Protein AF-A0AAD9QDQ9-F1 (afdb_monomer)

Structure (mmCIF, N/CA/C/O backbone):
data_AF-A0AAD9QDQ9-F1
#
_entry.id   AF-A0AAD9QDQ9-F1
#
loop_
_atom_site.group_PDB
_atom_site.id
_atom_site.type_symbol
_atom_site.label_atom_id
_atom_site.label_alt_id
_atom_site.label_comp_id
_atom_site.label_asym_id
_atom_site.label_entity_id
_atom_site.label_seq_id
_atom_site.pdbx_PDB_ins_code
_atom_site.Cartn_x
_atom_site.Cartn_y
_atom_site.Cartn_z
_atom_site.occupancy
_atom_site.B_iso_or_equiv
_atom_site.auth_seq_id
_atom_site.auth_comp_id
_atom_site.auth_asym_id
_atom_site.auth_atom_id
_atom_site.pdbx_PDB_model_num
ATOM 1 N N . MET A 1 1 ? 16.347 -20.078 -6.132 1.00 45.47 1 MET A N 1
ATOM 2 C CA . MET A 1 1 ? 16.968 -20.521 -4.861 1.00 45.47 1 MET A CA 1
ATOM 3 C C . MET A 1 1 ? 17.454 -19.269 -4.130 1.00 45.47 1 MET A C 1
ATOM 5 O O . MET A 1 1 ? 18.104 -18.456 -4.771 1.00 45.47 1 MET A O 1
ATOM 9 N N . TYR A 1 2 ? 17.084 -19.037 -2.863 1.00 42.25 2 TYR A N 1
ATOM 10 C CA . TYR A 1 2 ? 17.579 -17.872 -2.107 1.00 42.25 2 TYR A CA 1
ATOM 11 C C . TYR A 1 2 ? 18.977 -18.187 -1.562 1.00 42.25 2 TYR A C 1
ATOM 13 O O . TYR A 1 2 ? 19.109 -19.068 -0.719 1.00 42.25 2 TYR A O 1
ATOM 21 N N . ALA A 1 3 ? 20.008 -17.501 -2.059 1.00 53.34 3 ALA A N 1
ATOM 22 C CA . ALA A 1 3 ? 21.412 -17.834 -1.786 1.00 53.34 3 ALA A CA 1
ATOM 23 C C . ALA A 1 3 ? 22.081 -16.967 -0.698 1.00 53.34 3 ALA A C 1
ATOM 25 O O . ALA A 1 3 ? 23.295 -17.009 -0.532 1.00 53.34 3 ALA A O 1
ATOM 26 N N . GLY A 1 4 ? 21.321 -16.186 0.076 1.00 54.97 4 GLY A N 1
ATOM 27 C CA . GLY A 1 4 ? 21.920 -15.285 1.062 1.00 54.97 4 GLY A CA 1
ATOM 28 C C . GLY A 1 4 ? 22.680 -14.113 0.423 1.00 54.97 4 GLY A C 1
ATOM 29 O O . GLY A 1 4 ? 22.481 -13.769 -0.738 1.00 54.97 4 GLY A O 1
ATOM 30 N N . LYS A 1 5 ? 23.447 -13.393 1.243 1.00 47.88 5 LYS A N 1
ATOM 31 C CA . LYS A 1 5 ? 23.797 -11.981 1.039 1.00 47.88 5 LYS A CA 1
ATOM 32 C C . LYS A 1 5 ? 24.955 -11.789 0.041 1.00 47.88 5 LYS A C 1
ATOM 34 O O . LYS A 1 5 ? 26.109 -11.876 0.430 1.00 47.88 5 LYS A O 1
ATOM 39 N N . ASP A 1 6 ? 24.629 -11.432 -1.201 1.00 49.97 6 ASP A N 1
ATOM 40 C CA . ASP A 1 6 ? 25.555 -10.805 -2.159 1.00 49.97 6 ASP A CA 1
ATOM 41 C C . ASP A 1 6 ? 25.273 -9.282 -2.201 1.00 49.97 6 ASP A C 1
ATOM 43 O O . ASP A 1 6 ? 24.108 -8.854 -2.210 1.00 49.97 6 ASP A O 1
ATOM 47 N N . ASP A 1 7 ? 26.321 -8.455 -2.121 1.00 54.41 7 ASP A N 1
ATOM 48 C CA . ASP A 1 7 ? 26.269 -6.985 -1.951 1.00 54.41 7 ASP A CA 1
ATOM 49 C C . ASP A 1 7 ? 26.657 -6.242 -3.245 1.00 54.41 7 ASP A C 1
ATOM 51 O O . ASP A 1 7 ? 27.312 -5.201 -3.241 1.00 54.41 7 ASP A O 1
ATOM 55 N N . ARG A 1 8 ? 26.232 -6.772 -4.394 1.00 48.12 8 ARG A N 1
ATOM 56 C CA . ARG A 1 8 ? 26.502 -6.172 -5.705 1.00 48.12 8 ARG A CA 1
ATOM 57 C C . ARG A 1 8 ? 25.312 -5.312 -6.165 1.00 48.12 8 ARG A C 1
ATOM 59 O O . ARG A 1 8 ? 24.301 -5.840 -6.609 1.00 48.12 8 ARG A O 1
ATOM 66 N N . GLY A 1 9 ? 25.438 -3.982 -6.052 1.00 47.84 9 GLY A N 1
ATOM 67 C CA . GLY A 1 9 ? 24.722 -3.013 -6.912 1.00 47.84 9 GLY A CA 1
ATOM 68 C C . GLY A 1 9 ? 23.366 -2.432 -6.458 1.00 47.84 9 GLY A C 1
ATOM 69 O O . GLY A 1 9 ? 22.557 -2.064 -7.301 1.00 47.84 9 GLY A O 1
ATOM 70 N N . LEU A 1 10 ? 23.080 -2.314 -5.157 1.00 49.97 10 LEU A N 1
ATOM 71 C CA . LEU A 1 10 ? 21.732 -2.021 -4.614 1.00 49.97 10 LEU A CA 1
ATOM 72 C C . LEU A 1 10 ? 21.409 -0.522 -4.413 1.00 49.97 10 LEU A C 1
ATOM 74 O O . LEU A 1 10 ? 20.973 -0.108 -3.339 1.00 49.97 10 LEU A O 1
ATOM 78 N N . GLY A 1 11 ? 21.646 0.313 -5.424 1.00 53.50 11 GLY A N 1
ATOM 79 C CA . GLY A 1 11 ? 21.657 1.776 -5.261 1.00 53.50 11 GLY A CA 1
ATOM 80 C C . GLY A 1 11 ? 20.307 2.483 -5.050 1.00 53.50 11 GLY A C 1
ATOM 81 O O . GLY A 1 11 ? 20.307 3.619 -4.589 1.00 53.50 11 GLY A O 1
ATOM 82 N N . ALA A 1 12 ? 19.157 1.867 -5.351 1.00 65.88 12 ALA A N 1
ATOM 83 C CA . ALA A 1 12 ? 17.864 2.575 -5.278 1.00 65.88 12 ALA A CA 1
ATOM 84 C C . ALA A 1 12 ? 16.677 1.745 -4.758 1.00 65.88 12 ALA A C 1
ATOM 86 O O . ALA A 1 12 ? 15.712 2.313 -4.244 1.00 65.88 12 ALA A O 1
ATOM 87 N N . ILE A 1 13 ? 16.734 0.411 -4.847 1.00 75.69 13 ILE A N 1
ATOM 88 C CA . ILE A 1 13 ? 15.645 -0.480 -4.432 1.00 75.69 13 ILE A CA 1
ATOM 89 C C . ILE A 1 13 ? 16.165 -1.584 -3.514 1.00 75.69 13 ILE A C 1
ATOM 91 O O . ILE A 1 13 ? 17.214 -2.173 -3.756 1.00 75.69 13 ILE A O 1
ATOM 95 N N . GLY A 1 14 ? 15.458 -1.835 -2.409 1.00 84.12 14 GLY A N 1
ATOM 96 C CA . GLY A 1 14 ? 15.870 -2.837 -1.421 1.00 84.12 14 GLY A CA 1
ATOM 97 C C . GLY A 1 14 ? 15.907 -4.256 -2.004 1.00 84.12 14 GLY A C 1
ATOM 98 O O . GLY A 1 14 ? 15.189 -4.554 -2.955 1.00 84.12 14 GLY A O 1
ATOM 99 N N . LYS A 1 15 ? 16.691 -5.162 -1.396 1.00 86.56 15 LYS A N 1
ATOM 100 C CA . LYS A 1 15 ? 16.891 -6.546 -1.889 1.00 86.56 15 LYS A CA 1
ATOM 101 C C . LYS A 1 15 ? 15.581 -7.293 -2.161 1.00 86.56 15 LYS A C 1
ATOM 103 O O . LYS A 1 15 ? 15.460 -7.987 -3.160 1.00 86.56 15 LYS A O 1
ATOM 108 N N . THR A 1 16 ? 14.586 -7.141 -1.288 1.00 90.06 16 THR A N 1
ATOM 109 C CA . THR A 1 16 ? 13.276 -7.790 -1.459 1.00 90.06 16 THR A CA 1
ATOM 110 C C . THR A 1 16 ? 12.526 -7.251 -2.671 1.00 90.06 16 THR A C 1
ATOM 112 O O . THR A 1 16 ? 11.886 -8.021 -3.375 1.00 90.06 16 THR A O 1
ATOM 115 N N . SER A 1 17 ? 12.629 -5.947 -2.934 1.00 91.88 17 SER A N 1
ATOM 116 C CA . SER A 1 17 ? 12.053 -5.322 -4.123 1.00 91.88 17 SER A CA 1
ATOM 117 C C . SER A 1 17 ? 12.748 -5.815 -5.388 1.00 91.88 17 SER A C 1
ATOM 119 O O . SER A 1 17 ? 12.061 -6.144 -6.344 1.00 91.88 17 SER A O 1
ATOM 121 N N . GLN A 1 18 ? 14.081 -5.939 -5.373 1.00 92.75 18 GLN A N 1
ATOM 122 C CA . GLN A 1 18 ? 14.839 -6.472 -6.509 1.00 92.75 18 GLN A CA 1
ATOM 123 C C . GLN A 1 18 ? 14.369 -7.879 -6.891 1.00 92.75 18 GLN A C 1
ATOM 125 O O . GLN A 1 18 ? 14.066 -8.115 -8.051 1.00 92.75 18 GLN A O 1
ATOM 130 N N . VAL A 1 19 ? 14.206 -8.770 -5.905 1.00 94.69 19 VAL A N 1
ATOM 131 C CA . VAL A 1 19 ? 13.691 -10.128 -6.146 1.00 94.69 19 VAL A CA 1
ATOM 132 C C . VAL A 1 19 ? 12.348 -10.095 -6.877 1.00 94.69 19 VAL A C 1
ATOM 134 O O . VAL A 1 19 ? 12.146 -10.867 -7.806 1.00 94.69 19 VAL A O 1
ATOM 137 N N . VAL A 1 20 ? 11.434 -9.197 -6.495 1.00 95.94 20 VAL A N 1
ATOM 138 C CA . VAL A 1 20 ? 10.154 -9.055 -7.205 1.00 95.94 20 VAL A CA 1
ATOM 139 C C . VAL A 1 20 ? 10.372 -8.575 -8.636 1.00 95.94 20 VAL A C 1
ATOM 141 O O . VAL A 1 20 ? 9.790 -9.155 -9.544 1.00 95.94 20 VAL A O 1
ATOM 144 N N . MET A 1 21 ? 11.212 -7.557 -8.845 1.00 95.25 21 MET A N 1
ATOM 145 C CA . MET A 1 21 ? 11.489 -7.020 -10.184 1.00 95.25 21 MET A CA 1
ATOM 146 C C . MET A 1 21 ? 12.100 -8.067 -11.119 1.00 95.25 21 MET A C 1
ATOM 148 O O . MET A 1 21 ? 11.746 -8.099 -12.294 1.00 95.25 21 MET A O 1
ATOM 152 N N . ASP A 1 22 ? 12.980 -8.922 -10.599 1.00 94.81 22 ASP A N 1
ATOM 153 C CA . ASP A 1 22 ? 13.603 -9.998 -11.369 1.00 94.81 22 ASP A CA 1
ATOM 154 C C . ASP A 1 22 ? 12.573 -11.073 -11.744 1.00 94.81 22 ASP A C 1
ATOM 156 O O . ASP A 1 22 ? 12.561 -11.553 -12.874 1.00 94.81 22 ASP A O 1
ATOM 160 N N . LEU A 1 23 ? 11.663 -11.415 -10.823 1.00 96.44 23 LEU A N 1
ATOM 161 C CA . LEU A 1 23 ? 10.619 -12.419 -11.059 1.00 96.44 23 LEU A CA 1
ATOM 162 C C . LEU A 1 23 ? 9.571 -11.981 -12.088 1.00 96.44 23 LEU A C 1
ATOM 164 O O . LEU A 1 23 ? 8.965 -12.833 -12.731 1.00 96.44 23 LEU A O 1
ATOM 168 N N . VAL A 1 24 ? 9.330 -10.677 -12.229 1.00 96.69 24 VAL A N 1
ATOM 169 C CA . VAL A 1 24 ? 8.288 -10.138 -13.122 1.00 96.69 24 VAL A CA 1
ATOM 170 C C . VAL A 1 24 ? 8.847 -9.502 -14.392 1.00 96.69 24 VAL A C 1
ATOM 172 O O . VAL A 1 24 ? 8.109 -8.830 -15.110 1.00 96.69 24 VAL A O 1
ATOM 175 N N . VAL A 1 25 ? 10.135 -9.706 -14.686 1.00 94.94 25 VAL A N 1
ATOM 176 C CA . VAL A 1 25 ? 10.828 -9.060 -15.812 1.00 94.94 25 VAL A CA 1
ATOM 177 C C . VAL A 1 25 ? 10.150 -9.321 -17.163 1.00 94.94 25 VAL A C 1
ATOM 179 O O . VAL A 1 25 ? 10.081 -8.426 -18.003 1.00 94.94 25 VAL A O 1
ATOM 182 N N . GLU A 1 26 ? 9.583 -10.513 -17.351 1.00 96.00 26 GLU A N 1
ATOM 183 C CA . GLU A 1 26 ? 8.875 -10.912 -18.577 1.00 96.00 26 GLU A CA 1
ATOM 184 C C . GLU A 1 26 ? 7.429 -10.391 -18.644 1.00 96.00 26 GLU A C 1
ATOM 186 O O . GLU A 1 26 ? 6.769 -10.508 -19.672 1.00 96.00 26 GLU A O 1
ATOM 191 N N . LEU A 1 27 ? 6.925 -9.790 -17.561 1.00 95.31 27 LEU A N 1
ATOM 192 C CA . LEU A 1 27 ? 5.554 -9.286 -17.453 1.00 95.31 27 LEU A CA 1
ATOM 193 C C . LEU A 1 27 ? 5.456 -7.770 -17.672 1.00 95.31 27 LEU A C 1
ATOM 195 O O . LEU A 1 27 ? 4.390 -7.190 -17.467 1.00 95.31 27 LEU A O 1
ATOM 199 N N . HIS A 1 28 ? 6.527 -7.085 -18.070 1.00 94.19 28 HIS A N 1
ATOM 200 C CA . HIS A 1 28 ? 6.468 -5.638 -18.293 1.00 94.19 28 HIS A CA 1
ATOM 201 C C . HIS A 1 28 ? 5.459 -5.253 -19.396 1.00 94.19 28 HIS A C 1
ATOM 203 O O . HIS A 1 28 ? 5.354 -5.919 -20.421 1.00 94.19 28 HIS A O 1
ATOM 209 N N . ASN A 1 29 ? 4.746 -4.138 -19.200 1.00 94.75 29 ASN A N 1
ATOM 210 C CA . ASN A 1 29 ? 3.767 -3.546 -20.130 1.00 94.75 29 ASN A CA 1
ATOM 211 C C . ASN A 1 29 ? 2.563 -4.429 -20.487 1.00 94.75 29 ASN A C 1
ATOM 213 O O . ASN A 1 29 ? 1.889 -4.206 -21.489 1.00 94.75 29 ASN A O 1
ATOM 217 N N . THR A 1 30 ? 2.265 -5.415 -19.652 1.00 93.38 30 THR A N 1
ATOM 218 C CA . THR A 1 30 ? 1.146 -6.342 -19.866 1.00 93.38 30 THR A CA 1
ATOM 219 C C . THR A 1 30 ? -0.104 -5.983 -19.057 1.00 93.38 30 THR A C 1
ATOM 221 O O . THR A 1 30 ? -1.146 -6.605 -19.238 1.00 93.38 30 THR A O 1
ATOM 224 N N . ASN A 1 31 ? -0.014 -5.000 -18.152 1.00 92.31 31 ASN A N 1
ATOM 225 C CA . AS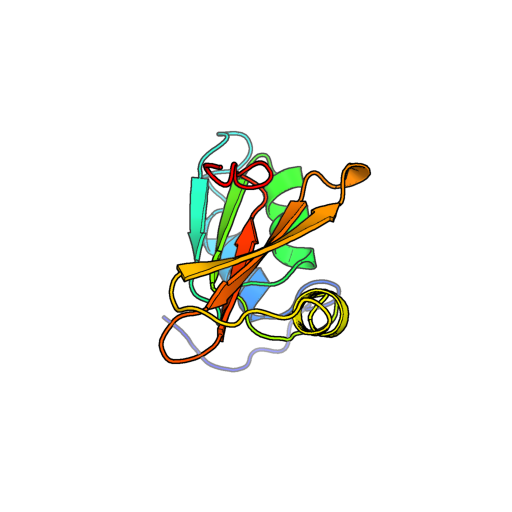N A 1 31 ? -1.053 -4.629 -17.187 1.00 92.31 31 ASN A CA 1
ATOM 226 C C . ASN A 1 31 ? -1.497 -5.777 -16.263 1.00 92.31 31 ASN A C 1
ATOM 228 O O . ASN A 1 31 ? -2.603 -5.745 -15.724 1.00 92.31 31 ASN A O 1
ATOM 232 N N . HIS A 1 32 ? -0.637 -6.779 -16.036 1.00 96.38 32 HIS A N 1
ATOM 233 C CA . HIS A 1 32 ? -0.918 -7.828 -15.056 1.00 96.38 32 HIS A CA 1
ATOM 234 C C . HIS A 1 32 ? -1.106 -7.249 -13.648 1.00 96.38 32 HIS A C 1
ATOM 236 O O . HIS A 1 32 ? -0.489 -6.252 -13.264 1.00 96.38 32 HIS A O 1
ATOM 242 N N . HIS A 1 33 ? -1.950 -7.925 -12.869 1.00 97.50 33 HIS A N 1
ATOM 243 C CA . HIS A 1 33 ? -2.182 -7.639 -11.459 1.00 97.50 33 HIS A CA 1
ATOM 244 C C . HIS A 1 33 ? -1.330 -8.572 -10.597 1.00 97.50 33 HIS A C 1
ATOM 246 O O . HIS A 1 33 ? -1.626 -9.758 -10.455 1.00 97.50 33 HIS A O 1
ATOM 252 N N . LEU A 1 34 ? -0.268 -8.030 -10.014 1.00 97.81 34 LEU A N 1
ATOM 253 C CA . LEU A 1 34 ? 0.630 -8.742 -9.123 1.00 97.81 34 LEU A CA 1
ATOM 254 C C . LEU A 1 34 ? 0.127 -8.669 -7.675 1.00 97.81 34 LEU A C 1
ATOM 256 O O . LEU A 1 34 ? -0.004 -7.587 -7.104 1.00 97.81 34 LEU A O 1
ATOM 260 N N . TYR A 1 35 ? -0.080 -9.823 -7.048 1.00 97.75 35 TYR A N 1
ATOM 261 C CA . TYR A 1 35 ? -0.404 -9.909 -5.625 1.00 97.75 35 TYR A CA 1
ATOM 262 C C . TYR A 1 35 ? 0.808 -10.397 -4.832 1.00 97.75 35 TYR A C 1
ATOM 264 O O . TYR A 1 35 ? 1.351 -11.459 -5.127 1.00 97.75 35 TYR A O 1
ATOM 272 N N . VAL A 1 36 ? 1.241 -9.626 -3.829 1.00 96.88 36 VAL A N 1
ATOM 273 C CA . VAL A 1 36 ? 2.434 -9.940 -3.021 1.00 96.88 36 VAL A CA 1
ATOM 274 C C . VAL A 1 36 ? 2.147 -9.955 -1.522 1.00 96.88 36 VAL A C 1
ATOM 276 O O . VAL A 1 36 ? 1.260 -9.262 -1.020 1.00 96.88 36 VAL A O 1
ATOM 279 N N . ASP A 1 37 ? 2.941 -10.732 -0.786 1.00 96.00 37 ASP A N 1
ATOM 280 C CA . ASP A 1 37 ? 2.941 -10.703 0.677 1.00 96.00 37 ASP A CA 1
ATOM 281 C C . ASP A 1 37 ? 3.644 -9.446 1.225 1.00 96.00 37 ASP A C 1
ATOM 283 O O . ASP A 1 37 ? 4.526 -8.853 0.593 1.00 96.00 37 ASP A O 1
ATOM 287 N N . ASN A 1 38 ? 3.306 -9.076 2.461 1.00 95.00 38 ASN A N 1
ATOM 288 C CA .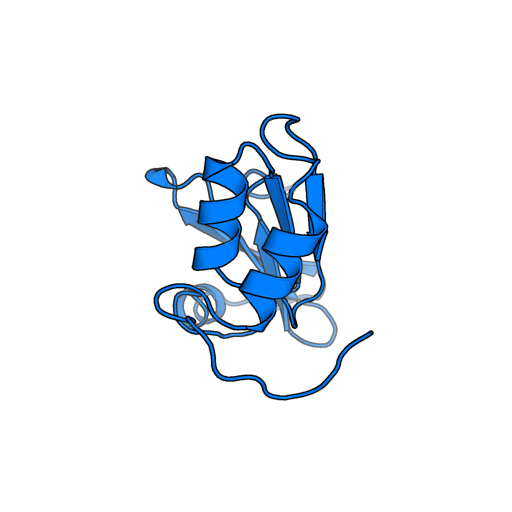 ASN A 1 38 ? 3.818 -7.907 3.171 1.00 95.00 38 ASN A CA 1
ATOM 289 C C . ASN A 1 38 ? 5.341 -7.850 3.319 1.00 95.00 38 ASN A C 1
ATOM 291 O O . ASN A 1 38 ? 5.889 -6.768 3.551 1.00 95.00 38 ASN A O 1
ATOM 29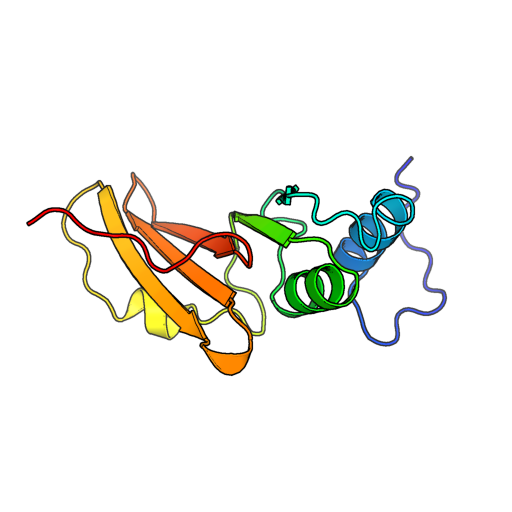5 N N . PHE A 1 39 ? 6.037 -8.983 3.191 1.00 94.19 39 PHE A N 1
ATOM 296 C CA . PHE A 1 39 ? 7.494 -9.008 3.187 1.00 94.19 39 PHE A CA 1
ATOM 297 C C . PHE A 1 39 ? 8.077 -8.274 1.972 1.00 94.19 39 PHE A C 1
ATOM 299 O O . PHE A 1 39 ? 9.119 -7.622 2.097 1.00 94.19 39 PHE A O 1
ATOM 306 N N . TYR A 1 40 ? 7.378 -8.296 0.838 1.00 94.50 40 TYR A N 1
ATOM 307 C CA . TYR A 1 40 ? 7.811 -7.696 -0.423 1.00 94.50 40 TYR A CA 1
ATOM 308 C C . TYR A 1 40 ? 7.216 -6.306 -0.664 1.00 94.50 40 TYR A C 1
ATOM 310 O O . TYR A 1 40 ? 7.781 -5.508 -1.407 1.00 94.50 40 TYR A O 1
ATOM 318 N N . THR A 1 41 ? 6.123 -5.969 0.014 1.00 94.38 41 THR A N 1
ATOM 319 C CA . THR A 1 41 ? 5.427 -4.693 -0.167 1.00 94.38 41 THR A CA 1
ATOM 320 C C . THR A 1 41 ? 6.272 -3.485 0.254 1.00 94.38 41 THR A C 1
ATOM 322 O O . THR A 1 41 ? 6.799 -3.415 1.374 1.00 94.38 41 THR A O 1
ATOM 325 N N . SER A 1 42 ? 6.366 -2.494 -0.637 1.00 92.88 42 SER A N 1
ATOM 326 C CA . SER A 1 42 ? 6.849 -1.141 -0.337 1.00 92.88 42 SER A CA 1
ATOM 327 C C . SER A 1 42 ? 6.264 -0.124 -1.330 1.00 92.88 42 SER A C 1
ATOM 329 O O . SER A 1 42 ? 6.059 -0.485 -2.491 1.00 92.88 42 SER A O 1
ATOM 331 N N . PRO A 1 43 ? 6.036 1.140 -0.920 1.00 92.62 43 PRO A N 1
ATOM 332 C CA . PRO A 1 43 ? 5.569 2.192 -1.828 1.00 92.62 43 PRO A CA 1
ATOM 333 C C . PRO A 1 43 ? 6.465 2.360 -3.059 1.00 92.62 43 PRO A C 1
ATOM 335 O O . PRO A 1 43 ? 5.970 2.397 -4.177 1.00 92.62 43 PRO A O 1
ATOM 338 N N . VAL A 1 44 ? 7.788 2.366 -2.868 1.00 92.69 44 VAL A N 1
ATOM 339 C CA . VAL A 1 44 ? 8.758 2.520 -3.966 1.00 92.69 44 VAL A CA 1
ATOM 340 C C . VAL A 1 44 ? 8.645 1.383 -4.985 1.00 92.69 44 VAL A C 1
ATOM 342 O O . VAL A 1 44 ? 8.588 1.649 -6.180 1.00 92.69 44 VAL A O 1
ATOM 345 N N . LEU A 1 45 ? 8.554 0.125 -4.533 1.00 94.25 45 LEU A N 1
ATOM 346 C CA . LEU A 1 45 ? 8.376 -1.018 -5.437 1.00 94.25 45 LEU A CA 1
ATOM 347 C C . LEU A 1 45 ? 7.088 -0.893 -6.257 1.00 94.25 45 LEU A C 1
ATOM 349 O O . LEU A 1 45 ? 7.099 -1.143 -7.454 1.00 94.25 45 LEU A O 1
ATOM 353 N N . PHE A 1 46 ? 5.981 -0.512 -5.622 1.00 95.38 46 PHE A N 1
ATOM 354 C CA . PHE A 1 46 ? 4.678 -0.450 -6.286 1.00 95.38 46 PHE A CA 1
ATOM 355 C C . PHE A 1 46 ? 4.624 0.646 -7.355 1.00 95.38 46 PHE A C 1
ATOM 357 O O . PHE A 1 46 ? 3.990 0.452 -8.391 1.00 95.38 46 PHE A O 1
ATOM 364 N N . LEU A 1 47 ? 5.315 1.768 -7.131 1.00 93.25 47 LEU A N 1
ATOM 365 C CA . LEU A 1 47 ? 5.475 2.815 -8.142 1.00 93.25 47 LEU A CA 1
ATOM 366 C C . LEU A 1 47 ? 6.315 2.325 -9.324 1.00 93.25 47 LEU A C 1
ATOM 368 O O . LEU A 1 47 ? 5.898 2.494 -10.463 1.00 93.25 47 LEU A O 1
ATOM 372 N N . LEU A 1 48 ? 7.429 1.637 -9.064 1.00 94.44 48 LEU A N 1
ATOM 373 C CA . LEU A 1 48 ? 8.280 1.086 -10.123 1.00 94.44 48 LEU A CA 1
ATOM 374 C C . LEU A 1 48 ? 7.580 0.002 -10.946 1.00 94.44 48 LEU A C 1
ATOM 376 O O . LEU A 1 48 ? 7.691 -0.006 -12.167 1.00 94.44 48 LEU A O 1
ATOM 380 N N . LEU A 1 49 ? 6.841 -0.904 -10.300 1.00 95.88 49 LEU A N 1
ATOM 381 C CA . LEU A 1 49 ? 6.025 -1.897 -11.004 1.00 9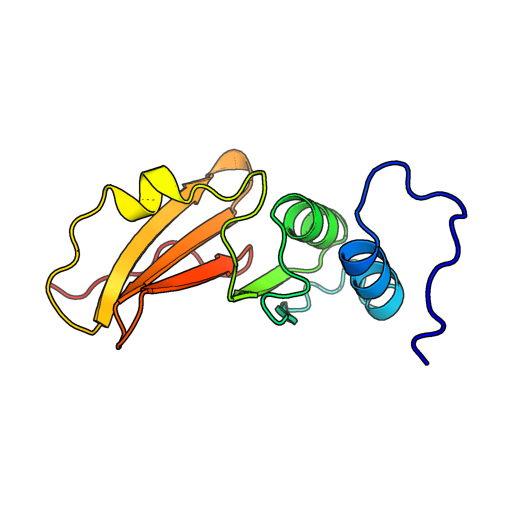5.88 49 LEU A CA 1
ATOM 382 C C . LEU A 1 49 ? 5.033 -1.204 -11.939 1.00 95.88 49 LEU A C 1
ATOM 384 O O . LEU A 1 49 ? 4.926 -1.566 -13.109 1.00 95.88 49 LEU A O 1
ATOM 388 N N . LYS A 1 50 ? 4.381 -0.149 -11.446 1.00 94.62 50 LYS A N 1
ATOM 389 C CA . LYS A 1 50 ? 3.418 0.628 -12.222 1.00 94.62 50 LYS A CA 1
ATOM 390 C C . LYS A 1 50 ? 4.058 1.354 -13.403 1.00 94.62 50 LYS A C 1
ATOM 392 O O . LYS A 1 50 ? 3.485 1.339 -14.487 1.00 94.62 50 LYS A O 1
ATOM 397 N N . GLU A 1 51 ? 5.237 1.944 -13.219 1.00 93.69 51 GLU A N 1
ATOM 398 C CA . GLU A 1 51 ? 6.029 2.536 -14.310 1.00 93.69 51 GLU A CA 1
ATOM 399 C C . GLU A 1 51 ? 6.391 1.503 -15.385 1.00 93.69 51 GLU A C 1
ATOM 401 O O . GLU A 1 51 ? 6.487 1.845 -16.559 1.00 93.69 51 GLU A O 1
ATOM 406 N N . ARG A 1 52 ? 6.526 0.227 -15.004 1.00 95.12 52 ARG A N 1
ATOM 407 C CA . ARG A 1 52 ? 6.748 -0.896 -15.925 1.00 95.12 52 ARG A CA 1
ATOM 408 C C . ARG A 1 52 ? 5.461 -1.565 -16.412 1.00 95.12 52 ARG A C 1
ATOM 410 O O . ARG A 1 52 ? 5.513 -2.685 -16.916 1.00 95.12 52 ARG A O 1
ATOM 417 N N . GLY A 1 53 ? 4.307 -0.918 -16.248 1.00 95.38 53 GLY A N 1
ATOM 418 C CA . GLY A 1 53 ? 3.018 -1.433 -16.712 1.00 95.38 53 GLY A CA 1
ATOM 419 C C . GLY A 1 53 ? 2.553 -2.695 -15.982 1.00 95.38 53 GLY A C 1
ATOM 420 O O . GLY A 1 53 ? 1.887 -3.536 -16.581 1.00 95.38 53 GLY A O 1
ATOM 421 N N . ILE A 1 54 ? 2.922 -2.847 -14.707 1.00 97.44 54 ILE A N 1
ATOM 422 C CA . ILE A 1 54 ? 2.454 -3.908 -13.810 1.00 97.44 54 ILE A CA 1
ATOM 423 C C . ILE A 1 54 ? 1.736 -3.248 -12.634 1.00 97.44 54 ILE A C 1
ATOM 425 O O . ILE A 1 54 ? 2.297 -2.416 -11.920 1.00 97.44 54 ILE A O 1
ATOM 429 N N . LEU A 1 55 ? 0.484 -3.621 -12.403 1.00 97.31 55 LEU A N 1
ATOM 430 C CA . LEU A 1 55 ? -0.267 -3.142 -11.247 1.00 97.31 55 LEU A CA 1
ATOM 431 C C . LEU A 1 55 ? -0.068 -4.112 -10.085 1.00 97.31 55 LEU A C 1
ATOM 433 O O . LEU A 1 55 ? 0.124 -5.304 -10.302 1.00 97.31 55 LEU A O 1
ATOM 437 N N . ALA A 1 56 ? -0.104 -3.624 -8.848 1.00 97.56 56 ALA A N 1
ATOM 438 C CA . ALA A 1 56 ? 0.174 -4.460 -7.689 1.00 97.56 56 ALA A CA 1
ATOM 439 C C . ALA A 1 56 ? -0.780 -4.212 -6.519 1.00 97.56 56 ALA A C 1
ATOM 441 O O . ALA A 1 56 ? -1.270 -3.100 -6.302 1.00 97.56 56 ALA A O 1
ATOM 442 N N . ALA A 1 57 ? -1.017 -5.258 -5.734 1.00 97.69 57 ALA A N 1
ATOM 443 C CA . ALA A 1 57 ? -1.693 -5.205 -4.445 1.00 97.69 57 ALA A CA 1
ATOM 444 C C . ALA A 1 57 ? -1.026 -6.163 -3.456 1.00 97.69 57 ALA A C 1
ATOM 446 O O . ALA A 1 57 ? -0.446 -7.179 -3.826 1.00 97.69 57 ALA A O 1
ATOM 447 N N . GLY A 1 58 ? -1.106 -5.851 -2.172 1.00 97.38 58 GLY A N 1
ATOM 448 C CA . GLY A 1 58 ? -0.586 -6.740 -1.147 1.00 97.38 58 GLY A CA 1
ATOM 449 C C . GLY A 1 58 ? -0.921 -6.262 0.248 1.00 97.38 58 GLY A C 1
ATOM 450 O O . GLY A 1 58 ? -1.290 -5.102 0.462 1.00 97.38 58 GLY A O 1
ATOM 451 N N . THR A 1 59 ? -0.754 -7.158 1.217 1.00 97.12 59 THR A N 1
ATOM 452 C CA . THR A 1 59 ? -0.703 -6.731 2.617 1.00 97.12 59 THR A CA 1
ATOM 453 C C . THR A 1 59 ? 0.553 -5.885 2.833 1.00 97.12 59 THR A C 1
ATOM 455 O O . THR A 1 59 ? 1.534 -5.999 2.100 1.00 97.12 59 THR A O 1
ATOM 458 N N . ALA A 1 60 ? 0.539 -4.994 3.814 1.00 95.75 60 ALA A N 1
ATOM 459 C CA . ALA A 1 60 ? 1.619 -4.057 4.081 1.00 95.75 60 ALA A CA 1
ATOM 460 C C . ALA A 1 60 ? 2.043 -4.117 5.549 1.00 95.75 60 ALA A C 1
ATOM 462 O O . ALA A 1 60 ? 1.267 -4.460 6.440 1.00 95.75 60 ALA A O 1
ATOM 463 N N . ARG A 1 61 ? 3.300 -3.755 5.803 1.00 92.00 61 ARG A N 1
ATOM 464 C CA . ARG A 1 61 ? 3.796 -3.432 7.145 1.00 92.00 61 ARG A CA 1
ATOM 465 C C . ARG A 1 61 ? 4.070 -1.931 7.229 1.00 92.00 61 ARG A C 1
ATOM 467 O O . ARG A 1 61 ? 4.338 -1.322 6.191 1.00 92.00 61 ARG A O 1
ATOM 474 N N . PRO A 1 62 ? 4.094 -1.349 8.438 1.00 87.50 62 PRO A N 1
ATOM 475 C CA . PRO A 1 62 ? 4.565 0.016 8.653 1.00 87.50 62 PRO A CA 1
ATOM 476 C C . PRO A 1 62 ? 6.058 0.100 8.301 1.00 87.50 62 PRO A C 1
ATOM 478 O O . PRO A 1 62 ? 6.931 -0.222 9.102 1.00 87.50 62 PRO A O 1
ATOM 481 N N . ARG A 1 63 ? 6.355 0.442 7.048 1.00 85.06 63 ARG A N 1
ATOM 482 C CA . ARG A 1 63 ? 7.708 0.639 6.511 1.00 85.06 63 ARG A CA 1
ATOM 483 C C . ARG A 1 63 ? 7.851 2.086 6.048 1.00 85.06 63 ARG A C 1
ATOM 485 O O . ARG A 1 63 ? 6.855 2.785 5.877 1.00 85.06 63 ARG A O 1
ATOM 492 N N . LYS A 1 64 ? 9.087 2.535 5.811 1.00 84.88 64 LYS A N 1
ATOM 493 C CA . LYS A 1 64 ? 9.370 3.894 5.324 1.00 84.88 64 LYS A CA 1
ATOM 494 C C . LYS A 1 64 ? 8.512 4.229 4.094 1.00 84.88 64 LYS A C 1
ATOM 496 O O . LYS A 1 64 ? 8.473 3.460 3.135 1.00 84.88 64 LYS A O 1
ATOM 501 N N . GLY A 1 65 ? 7.839 5.379 4.144 1.00 86.44 65 GLY A N 1
ATOM 502 C CA . GLY A 1 65 ? 6.947 5.870 3.089 1.00 86.44 65 GLY A CA 1
ATOM 503 C C . GLY A 1 65 ? 5.513 5.331 3.144 1.00 86.44 65 GLY A C 1
ATOM 504 O O . GLY A 1 65 ? 4.674 5.818 2.395 1.00 86.44 65 GLY A O 1
ATOM 505 N N . TYR A 1 66 ? 5.206 4.350 4.000 1.00 91.69 66 TYR A N 1
ATOM 506 C CA . TYR A 1 66 ? 3.826 3.924 4.235 1.00 91.69 66 TYR A CA 1
ATOM 507 C C . TYR A 1 66 ? 3.157 4.883 5.243 1.00 91.69 66 TYR A C 1
ATOM 509 O O . TYR A 1 66 ? 3.735 5.102 6.311 1.00 91.69 66 TYR A O 1
ATOM 517 N N . PRO A 1 67 ? 1.961 5.436 4.962 1.00 93.81 67 PRO A N 1
ATOM 518 C CA . PRO A 1 67 ? 1.300 6.465 5.775 1.00 93.81 67 PRO A CA 1
ATOM 519 C C . PRO A 1 67 ? 0.618 5.876 7.024 1.00 93.81 67 PRO A C 1
ATOM 521 O O . PRO A 1 67 ? -0.592 5.984 7.230 1.00 93.81 67 PRO A O 1
ATOM 524 N N . TYR A 1 68 ? 1.401 5.188 7.856 1.00 94.94 68 TYR A N 1
ATOM 525 C CA . TYR A 1 68 ? 0.902 4.426 8.999 1.00 94.94 68 TYR A CA 1
ATOM 526 C C . TYR A 1 68 ? 0.194 5.306 10.034 1.00 94.94 68 TYR A C 1
ATOM 528 O O . TYR A 1 68 ? -0.931 4.991 10.419 1.00 94.94 68 TYR A O 1
ATOM 536 N N . ASP A 1 69 ? 0.815 6.413 10.446 1.00 94.88 69 ASP A N 1
ATOM 537 C CA . ASP A 1 69 ? 0.276 7.276 11.504 1.00 94.88 69 ASP A CA 1
ATOM 538 C C . ASP A 1 69 ? -1.032 7.948 11.077 1.00 94.88 69 ASP A C 1
ATOM 540 O O . ASP A 1 69 ? -1.988 8.013 11.848 1.00 94.88 69 ASP A O 1
ATOM 544 N N . GLN A 1 70 ? -1.123 8.350 9.808 1.00 94.88 70 GLN A N 1
ATOM 545 C CA . GLN A 1 70 ? -2.336 8.931 9.234 1.00 94.88 70 GLN A CA 1
ATOM 546 C C . GLN A 1 70 ? -3.488 7.911 9.218 1.00 94.88 70 GLN A C 1
ATOM 548 O O . GLN A 1 70 ? -4.601 8.237 9.624 1.00 94.88 70 GLN A O 1
ATOM 553 N N . LEU A 1 71 ? -3.223 6.653 8.837 1.00 94.38 71 LEU A N 1
ATOM 554 C CA . LEU A 1 71 ? -4.220 5.571 8.897 1.00 94.38 71 LEU A CA 1
ATOM 555 C C . LEU A 1 71 ? -4.599 5.187 10.337 1.00 94.38 71 LEU A C 1
ATOM 557 O O . LEU A 1 71 ? -5.723 4.751 10.606 1.00 94.38 71 LEU A O 1
ATOM 561 N N . LYS A 1 72 ? -3.658 5.298 11.279 1.00 93.81 72 LYS A N 1
ATOM 562 C CA . LYS A 1 72 ? -3.903 5.041 12.703 1.00 93.81 72 LYS A CA 1
ATOM 563 C C . LYS A 1 72 ? -4.713 6.145 13.378 1.00 93.81 72 LYS A C 1
ATOM 565 O O . LYS A 1 72 ? -5.442 5.831 14.316 1.00 93.81 72 LYS A O 1
ATOM 570 N N . GLY A 1 73 ? -4.635 7.377 12.873 1.00 92.94 73 GLY A N 1
ATOM 571 C CA . GLY A 1 73 ? -5.430 8.512 13.343 1.00 92.94 73 GLY A CA 1
ATOM 572 C C . GLY A 1 73 ? -6.938 8.344 13.132 1.00 92.94 73 GLY A C 1
ATOM 573 O O . GLY A 1 73 ? -7.728 8.924 13.873 1.00 92.94 73 GLY A O 1
ATOM 574 N N . THR A 1 74 ? -7.364 7.510 12.178 1.00 92.06 74 THR A N 1
ATOM 575 C CA . THR A 1 74 ? -8.780 7.160 12.018 1.00 92.06 74 THR A CA 1
ATOM 576 C C . THR A 1 74 ? -9.223 6.180 13.107 1.00 92.06 74 THR A C 1
ATOM 578 O O . THR A 1 74 ? -8.678 5.078 13.249 1.00 92.06 74 THR A O 1
ATOM 581 N N . VAL A 1 75 ? -10.245 6.566 13.870 1.00 91.44 75 VAL A N 1
ATOM 582 C CA . VAL A 1 75 ? -10.862 5.703 14.883 1.00 91.44 75 VAL A CA 1
ATOM 583 C C . VAL A 1 75 ? -11.675 4.608 14.191 1.00 91.44 75 VAL A C 1
ATOM 585 O O . VAL A 1 75 ? -12.522 4.892 13.353 1.00 91.44 75 VAL A O 1
ATOM 588 N N . GLN A 1 76 ? -11.411 3.354 14.557 1.00 92.12 76 GLN A N 1
ATOM 589 C CA . G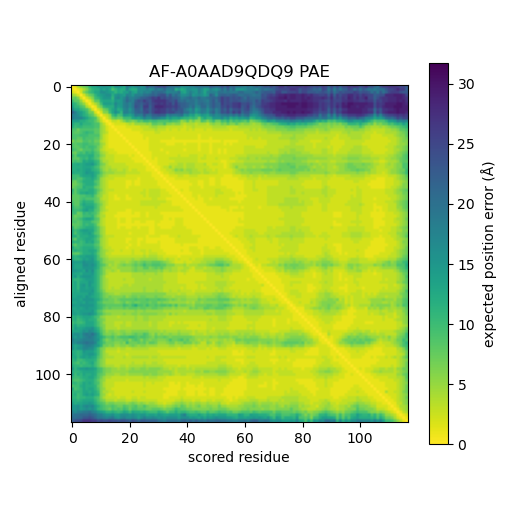LN A 1 76 ? -12.134 2.167 14.095 1.00 92.12 76 GLN A CA 1
ATOM 590 C C . GLN A 1 76 ? -12.604 1.390 15.324 1.00 92.12 76 GLN A C 1
ATOM 592 O O . GLN A 1 76 ? -11.774 0.989 16.151 1.00 92.12 76 GLN A O 1
ATOM 597 N N . GLN A 1 77 ? -13.916 1.213 15.459 1.00 89.44 77 GLN A N 1
ATOM 598 C CA . GLN A 1 77 ? -14.560 0.627 16.635 1.00 89.44 77 GLN A CA 1
ATOM 599 C C . GLN A 1 77 ? -14.97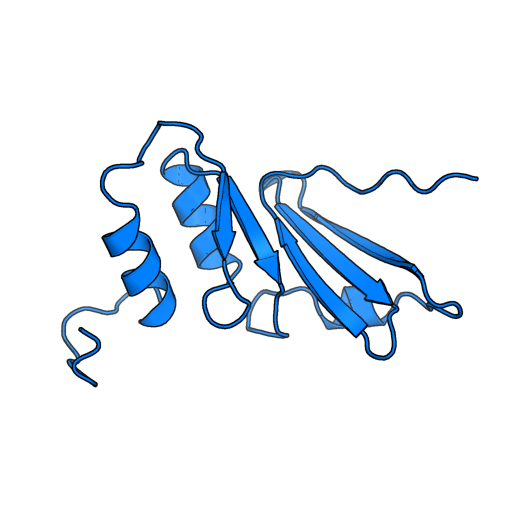1 -0.826 16.407 1.00 89.44 77 GLN A C 1
ATOM 601 O O . GLN A 1 77 ? -14.859 -1.645 17.319 1.00 89.44 77 GLN A O 1
ATOM 606 N N . LYS A 1 78 ? -15.435 -1.157 15.200 1.00 93.75 78 LYS A N 1
ATOM 607 C CA . LYS A 1 78 ? -16.005 -2.465 14.883 1.00 93.75 78 LYS A CA 1
ATOM 608 C C . LYS A 1 78 ? -15.063 -3.264 13.996 1.00 93.75 78 LYS A C 1
ATOM 610 O O . LYS A 1 78 ? -14.301 -2.730 13.190 1.00 93.75 78 LYS A O 1
ATOM 615 N N . ARG A 1 79 ? -15.126 -4.589 14.144 1.00 94.44 79 ARG A N 1
ATOM 616 C CA . ARG A 1 79 ? -14.547 -5.494 13.151 1.00 94.44 79 ARG A CA 1
ATOM 617 C C . ARG A 1 79 ? -15.196 -5.188 11.800 1.00 94.44 79 ARG A C 1
ATOM 619 O O . ARG A 1 79 ? -16.397 -4.954 11.750 1.00 94.44 79 ARG A O 1
ATOM 626 N N . ALA A 1 80 ? -14.397 -5.238 10.745 1.00 91.88 80 ALA A N 1
ATOM 627 C CA . ALA A 1 80 ? -14.718 -4.822 9.387 1.00 91.88 80 ALA A CA 1
ATOM 628 C C . ALA A 1 80 ? -14.659 -3.315 9.090 1.00 91.88 80 ALA A C 1
ATOM 630 O O . ALA A 1 80 ? -14.770 -2.960 7.920 1.00 91.88 80 ALA A O 1
ATOM 631 N N . ASP A 1 81 ? -14.373 -2.448 10.069 1.00 93.50 81 ASP A N 1
ATOM 632 C CA . ASP A 1 81 ? -14.119 -1.033 9.781 1.00 93.50 81 ASP A CA 1
ATOM 633 C C . ASP A 1 81 ? -12.902 -0.865 8.854 1.00 93.50 81 ASP A C 1
ATOM 635 O O . ASP A 1 81 ? -11.886 -1.563 8.977 1.00 93.50 81 ASP A O 1
ATOM 639 N N . VAL A 1 82 ? -12.992 0.100 7.936 1.00 93.69 82 VAL A N 1
ATOM 640 C CA . VAL A 1 82 ? -11.960 0.394 6.936 1.00 93.69 82 VAL A CA 1
ATOM 641 C C . VAL A 1 82 ? -11.597 1.875 6.983 1.00 93.69 82 VAL A C 1
ATOM 643 O O . VAL A 1 82 ? -12.460 2.737 7.082 1.00 93.69 82 VAL A O 1
ATOM 646 N N . ALA A 1 83 ? -10.304 2.168 6.924 1.00 94.31 83 ALA A N 1
ATOM 647 C CA . ALA A 1 83 ? -9.750 3.503 6.753 1.00 94.31 83 ALA A CA 1
ATOM 648 C C . ALA A 1 83 ? -8.771 3.448 5.584 1.00 94.31 83 ALA A C 1
ATOM 650 O O . ALA A 1 83 ? -8.071 2.449 5.411 1.00 94.31 83 ALA A O 1
ATOM 651 N N . TRP A 1 84 ? -8.713 4.489 4.764 1.00 95.25 84 TRP A N 1
ATOM 652 C CA . TRP A 1 84 ? -7.853 4.499 3.587 1.00 95.25 84 TRP A CA 1
ATOM 653 C C . TRP A 1 84 ? -7.314 5.892 3.306 1.00 95.25 84 TRP A C 1
ATOM 655 O O . TRP A 1 84 ? -7.906 6.903 3.675 1.00 95.25 84 TRP A O 1
ATOM 665 N N . LEU A 1 85 ? -6.191 5.930 2.598 1.00 94.19 85 LEU A N 1
ATOM 666 C CA . LEU A 1 85 ? -5.618 7.140 2.029 1.00 94.19 85 LEU A CA 1
ATOM 667 C C . LEU A 1 85 ? -5.286 6.853 0.576 1.00 94.19 85 LEU A C 1
ATOM 669 O O . LEU A 1 85 ? -4.738 5.800 0.253 1.00 94.19 85 LEU A O 1
ATOM 673 N N . THR A 1 86 ? -5.636 7.783 -0.303 1.00 92.38 86 THR A N 1
ATOM 674 C CA . THR A 1 86 ? -5.352 7.666 -1.733 1.00 92.38 86 THR A CA 1
ATOM 675 C C . THR A 1 86 ? -4.536 8.858 -2.185 1.00 92.38 86 THR A C 1
ATOM 677 O O . THR A 1 86 ? -4.986 10.000 -2.101 1.00 92.38 86 THR A O 1
ATOM 680 N N . GLU A 1 87 ? -3.337 8.576 -2.678 1.00 89.44 87 GLU A N 1
ATOM 681 C CA . GLU A 1 87 ? -2.480 9.558 -3.325 1.00 89.44 87 GLU A CA 1
ATOM 682 C C . GLU A 1 87 ? -2.907 9.654 -4.793 1.00 89.44 87 GLU A C 1
ATOM 684 O O . GLU A 1 87 ? -2.651 8.743 -5.587 1.00 89.44 87 GLU A O 1
ATOM 689 N N . LYS A 1 88 ? -3.626 10.731 -5.139 1.00 82.88 88 LYS A N 1
ATOM 690 C CA . LYS A 1 88 ? -4.227 10.908 -6.472 1.00 82.88 88 LYS A CA 1
ATOM 691 C C . LYS A 1 88 ? -3.169 10.936 -7.572 1.00 82.88 88 LYS A C 1
ATOM 693 O O . LYS A 1 88 ? -3.308 10.207 -8.551 1.00 82.88 88 LYS A O 1
ATOM 698 N N . ASP A 1 89 ? -2.092 11.687 -7.363 1.00 84.00 89 ASP A N 1
ATOM 699 C CA . ASP A 1 89 ? -1.032 11.875 -8.361 1.00 84.00 89 ASP A CA 1
ATOM 700 C C . ASP A 1 89 ? -0.341 10.554 -8.700 1.00 84.00 89 ASP A C 1
ATOM 702 O O . ASP A 1 89 ? -0.106 10.224 -9.861 1.00 84.00 89 ASP A O 1
ATOM 706 N N . ARG A 1 90 ? -0.105 9.725 -7.680 1.00 84.12 90 ARG A N 1
ATOM 707 C CA . ARG A 1 90 ? 0.532 8.418 -7.844 1.00 84.12 90 ARG A CA 1
ATOM 708 C C . ARG A 1 90 ? -0.446 7.285 -8.141 1.00 84.12 90 ARG A C 1
ATOM 710 O O . ARG A 1 90 ? 0.003 6.165 -8.384 1.00 84.12 90 ARG A O 1
ATOM 717 N N . LYS A 1 91 ? -1.762 7.548 -8.148 1.00 88.81 91 LYS A N 1
ATOM 718 C CA . LYS A 1 91 ? -2.877 6.572 -8.122 1.00 88.81 91 LYS A CA 1
ATOM 719 C C . LYS A 1 91 ? -2.511 5.326 -7.312 1.00 88.81 91 LYS A C 1
ATOM 721 O O . LYS A 1 91 ? -2.348 4.234 -7.862 1.00 88.81 91 LYS A O 1
ATOM 726 N N . MET A 1 92 ? -2.275 5.555 -6.028 1.00 93.38 92 MET A N 1
ATOM 727 C CA . MET A 1 92 ? -1.886 4.535 -5.066 1.00 93.38 92 MET A CA 1
ATOM 728 C C . MET A 1 92 ? -2.769 4.675 -3.832 1.00 93.38 92 MET A C 1
ATOM 730 O O . MET A 1 92 ? -2.927 5.771 -3.289 1.00 93.38 92 MET A O 1
ATOM 734 N N . THR A 1 93 ? -3.334 3.561 -3.391 1.00 95.69 93 THR A N 1
ATOM 735 C CA . THR A 1 93 ? -4.235 3.490 -2.247 1.00 95.69 93 THR A CA 1
ATOM 736 C C . THR A 1 93 ? -3.594 2.654 -1.152 1.00 95.69 93 THR A C 1
ATOM 738 O O . THR A 1 93 ? -3.088 1.555 -1.374 1.00 95.69 93 THR A O 1
ATOM 741 N N . THR A 1 94 ? -3.615 3.202 0.054 1.00 95.69 94 THR A N 1
ATOM 742 C CA . THR A 1 94 ? -3.220 2.521 1.285 1.00 95.69 94 THR A CA 1
ATOM 743 C C . THR A 1 94 ? -4.451 2.346 2.145 1.00 95.69 94 THR A C 1
ATOM 745 O O . THR A 1 94 ? -5.332 3.206 2.151 1.00 95.69 94 THR A O 1
ATOM 748 N N . LEU A 1 95 ? -4.536 1.222 2.844 1.00 95.19 95 LEU A N 1
ATOM 749 C CA . LEU A 1 95 ? -5.741 0.855 3.570 1.00 95.19 95 LEU A CA 1
ATOM 750 C C . LEU A 1 95 ? -5.392 0.200 4.899 1.00 95.19 95 LEU A C 1
ATOM 752 O O . LEU A 1 95 ? -4.384 -0.491 5.037 1.00 95.19 95 LEU A O 1
ATOM 756 N N . ARG A 1 96 ? -6.244 0.444 5.886 1.00 95.62 96 ARG A N 1
ATOM 757 C CA . ARG A 1 96 ? -6.254 -0.183 7.197 1.00 95.62 96 ARG A CA 1
ATOM 758 C C . ARG A 1 96 ? -7.622 -0.815 7.406 1.00 95.62 96 ARG A C 1
ATOM 760 O O . ARG A 1 96 ? -8.638 -0.124 7.403 1.00 95.62 96 ARG A O 1
ATOM 767 N N . TRP A 1 97 ? -7.626 -2.117 7.634 1.00 95.44 97 TRP A N 1
ATOM 768 C CA . TRP A 1 97 ? -8.817 -2.900 7.918 1.00 95.44 97 TRP A CA 1
ATOM 769 C C . TRP A 1 97 ? -8.768 -3.445 9.343 1.00 95.44 97 TRP A C 1
ATOM 771 O O . TRP A 1 97 ? -7.750 -4.000 9.773 1.00 95.44 97 TRP A O 1
ATOM 781 N N . LYS A 1 98 ? -9.869 -3.284 10.078 1.00 95.06 98 LYS A N 1
ATOM 782 C CA . LYS A 1 98 ? -10.010 -3.756 11.452 1.00 95.06 98 LYS A CA 1
ATOM 783 C C . LYS A 1 98 ? -10.489 -5.208 11.471 1.00 95.06 98 LYS A C 1
ATOM 785 O O . LYS A 1 98 ? -11.677 -5.474 11.308 1.00 95.06 98 LYS A O 1
ATOM 790 N N . ASP A 1 99 ? -9.585 -6.148 11.729 1.00 94.38 99 ASP A N 1
ATOM 791 C CA . ASP A 1 99 ? -9.939 -7.536 12.061 1.00 94.38 99 ASP A CA 1
ATOM 792 C C . ASP A 1 99 ? -9.754 -7.791 13.577 1.00 94.38 99 ASP A C 1
ATOM 794 O O . ASP A 1 99 ? -10.058 -6.913 14.389 1.00 94.38 99 ASP A O 1
ATOM 798 N N . LYS A 1 100 ? -9.218 -8.951 14.003 1.00 94.12 100 LYS A N 1
ATOM 799 C CA . LYS A 1 100 ? -8.746 -9.156 15.387 1.00 94.12 100 LYS A CA 1
ATOM 800 C C . LYS A 1 100 ? -7.562 -8.236 15.713 1.00 94.12 100 LYS A C 1
ATOM 802 O O . LYS A 1 100 ? -7.388 -7.809 16.852 1.00 94.12 100 LYS A O 1
ATOM 807 N N . LYS A 1 101 ? -6.741 -7.943 14.704 1.00 92.50 101 LYS A N 1
ATOM 808 C CA . LYS A 1 101 ? -5.686 -6.922 14.706 1.00 92.50 101 LYS A CA 1
ATOM 809 C C . LYS A 1 101 ? -5.851 -6.071 13.450 1.00 92.50 101 LYS A C 1
ATOM 811 O O . LYS A 1 101 ? -6.501 -6.498 12.500 1.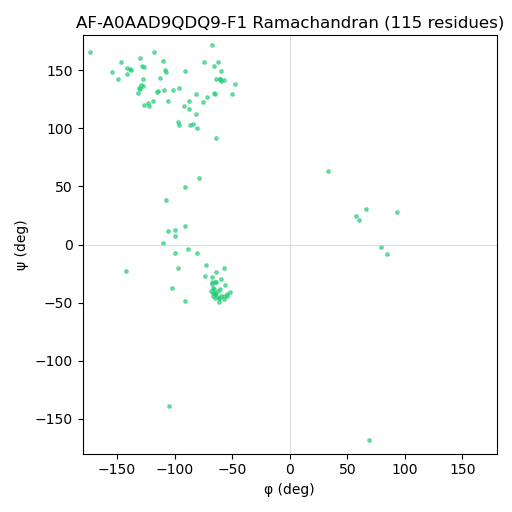00 92.50 101 LYS A O 1
ATOM 816 N N . ASP A 1 102 ? -5.272 -4.875 13.450 1.00 95.06 102 ASP A N 1
ATOM 817 C CA . ASP A 1 102 ? -5.269 -4.052 12.242 1.00 95.06 102 ASP A CA 1
ATOM 818 C C . ASP A 1 102 ? -4.425 -4.730 11.154 1.00 95.06 102 ASP A C 1
ATOM 820 O O . ASP A 1 102 ? -3.277 -5.114 11.399 1.00 95.06 102 ASP A O 1
ATOM 824 N N . VAL A 1 103 ? -4.996 -4.848 9.958 1.00 95.94 103 VAL A N 1
ATOM 825 C CA . VAL A 1 103 ? -4.310 -5.315 8.753 1.00 95.94 103 VAL A CA 1
ATOM 826 C C . VAL A 1 103 ? -4.139 -4.131 7.815 1.00 95.94 103 VAL A C 1
ATOM 828 O O . VAL A 1 103 ? -5.073 -3.364 7.585 1.00 95.94 103 VAL A O 1
ATOM 831 N N . PHE A 1 104 ? -2.936 -3.975 7.280 1.00 96.69 104 PHE A N 1
ATOM 832 C CA . PHE A 1 104 ? -2.589 -2.887 6.377 1.00 96.69 104 PHE A CA 1
ATOM 833 C C . PHE A 1 104 ? -2.437 -3.412 4.957 1.00 96.69 104 PHE A C 1
ATOM 835 O O . PHE A 1 104 ? -2.010 -4.550 4.763 1.00 96.69 104 PHE A O 1
ATOM 842 N N . PHE A 1 105 ? -2.757 -2.578 3.975 1.00 96.81 105 PHE A N 1
ATOM 843 C CA . PHE A 1 105 ? -2.696 -2.919 2.559 1.00 96.81 105 PHE A CA 1
ATOM 844 C C . PHE A 1 105 ? -2.133 -1.763 1.742 1.00 96.81 105 PHE A C 1
ATOM 846 O O . PHE A 1 105 ? -2.308 -0.592 2.081 1.00 96.81 105 PHE A O 1
ATOM 853 N N . LEU A 1 106 ? -1.495 -2.110 0.630 1.00 96.56 106 LEU A N 1
ATOM 854 C CA . LEU A 1 106 ? -1.027 -1.180 -0.390 1.00 96.56 106 LEU A CA 1
ATOM 855 C C . LEU A 1 106 ? -1.529 -1.664 -1.750 1.00 96.56 106 LEU A C 1
ATOM 857 O O . LEU A 1 106 ? -1.483 -2.864 -2.026 1.00 96.56 106 LEU A O 1
ATOM 861 N N . SER A 1 107 ? -2.003 -0.753 -2.596 1.00 97.00 107 SER A N 1
ATOM 862 C CA . SER A 1 107 ? -2.486 -1.087 -3.933 1.00 97.00 107 SER A CA 1
ATOM 863 C C . SER A 1 107 ? -2.266 0.040 -4.939 1.00 97.00 107 SER A C 1
ATOM 865 O O . SER A 1 107 ? -2.444 1.213 -4.622 1.00 97.00 107 SER A O 1
ATOM 867 N N . THR A 1 108 ? -1.924 -0.329 -6.171 1.00 96.75 108 THR A N 1
ATOM 868 C CA . THR A 1 108 ? -2.010 0.516 -7.376 1.00 96.75 108 THR A CA 1
ATOM 869 C C . THR A 1 108 ? -3.110 0.048 -8.338 1.00 96.75 108 THR A C 1
ATOM 871 O O . THR A 1 108 ? -3.284 0.647 -9.396 1.00 96.75 108 THR A O 1
ATOM 874 N N . ILE A 1 109 ? -3.850 -1.005 -7.967 1.00 95.94 109 ILE A N 1
ATOM 875 C CA . ILE A 1 109 ? -4.959 -1.591 -8.736 1.00 95.94 109 ILE A CA 1
ATOM 876 C C . ILE A 1 109 ? -6.285 -0.941 -8.336 1.00 95.94 109 ILE A C 1
ATOM 878 O O . ILE A 1 109 ? -7.095 -0.578 -9.186 1.00 95.94 109 ILE A O 1
ATOM 882 N N . HIS A 1 110 ? -6.532 -0.841 -7.029 1.00 92.44 110 HIS A N 1
ATOM 883 C CA . HIS A 1 110 ? -7.869 -0.581 -6.511 1.00 92.44 110 HIS A CA 1
ATOM 884 C C . HIS A 1 110 ? -8.092 0.908 -6.216 1.00 92.44 110 HIS A C 1
ATOM 886 O O . HIS A 1 110 ? -7.230 1.534 -5.593 1.00 92.44 110 HIS A O 1
ATOM 892 N N . PRO A 1 111 ? -9.245 1.478 -6.616 1.00 88.12 111 PRO A N 1
ATOM 893 C CA . PRO A 1 111 ? -9.672 2.789 -6.144 1.00 88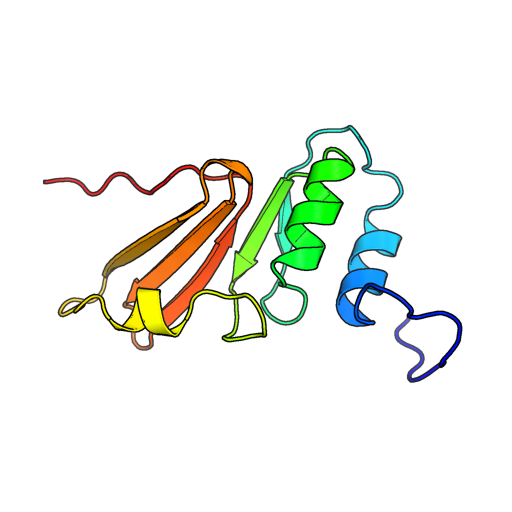.12 111 PRO A CA 1
ATOM 894 C C . PRO A 1 111 ? -10.006 2.746 -4.638 1.00 88.12 111 PRO A C 1
ATOM 896 O O . PRO A 1 111 ? -10.066 1.662 -4.047 1.00 88.12 111 PRO A O 1
ATOM 899 N N . PRO A 1 112 ? -10.252 3.910 -4.004 1.00 85.38 112 PRO A N 1
ATOM 900 C CA . PRO A 1 112 ? -10.803 3.955 -2.655 1.00 85.38 112 PRO A CA 1
ATOM 901 C C . PRO A 1 112 ? -12.017 3.020 -2.495 1.00 85.38 112 PRO A C 1
ATOM 903 O O . PRO A 1 112 ? -12.861 2.977 -3.395 1.00 85.38 112 PRO A O 1
ATOM 906 N N . PRO A 1 113 ? -12.133 2.286 -1.375 1.00 83.88 113 PRO A N 1
ATOM 907 C CA . PRO A 1 113 ? -13.276 1.416 -1.133 1.00 83.88 113 PRO A CA 1
ATOM 908 C C . PRO A 1 113 ? -14.572 2.230 -1.016 1.00 83.88 113 PRO A C 1
ATOM 910 O O . PRO A 1 113 ? -14.595 3.311 -0.426 1.00 83.88 113 PRO A O 1
ATOM 913 N N . VAL A 1 114 ? -15.661 1.683 -1.555 1.00 81.56 114 VAL A N 1
ATOM 914 C CA . VAL A 1 114 ? -17.017 2.206 -1.355 1.00 81.56 114 VAL A CA 1
ATOM 915 C C . VAL A 1 114 ? -17.570 1.565 -0.088 1.00 81.56 114 VAL A C 1
ATOM 917 O O . VAL A 1 114 ? -17.712 0.345 -0.030 1.00 81.56 114 VAL A O 1
ATOM 920 N N . VAL A 1 115 ? -17.847 2.370 0.935 1.00 72.75 115 VAL A N 1
ATOM 921 C CA . VAL A 1 115 ? -18.465 1.893 2.178 1.00 72.75 115 VAL A CA 1
ATOM 922 C C . VAL A 1 115 ? -19.983 2.032 2.026 1.00 72.75 115 VAL A C 1
ATOM 924 O O . VAL A 1 115 ? -20.441 3.153 1.795 1.00 72.75 115 VAL A O 1
ATOM 927 N N . PRO A 1 116 ? -20.764 0.935 2.093 1.00 65.12 116 PRO A N 1
ATOM 928 C CA . PRO A 1 116 ? -22.223 1.016 2.103 1.00 65.12 116 PRO A CA 1
ATOM 929 C C . PRO A 1 116 ? -22.697 1.844 3.303 1.00 65.12 116 PRO A C 1
ATOM 931 O O . PRO A 1 116 ? -22.105 1.738 4.379 1.00 65.12 116 PRO A O 1
ATOM 934 N N . ALA A 1 117 ? -23.726 2.669 3.094 1.00 57.00 117 ALA A N 1
ATOM 935 C CA . ALA A 1 117 ? -24.363 3.462 4.147 1.00 57.00 117 ALA A CA 1
ATOM 936 C C . ALA A 1 117 ? -25.048 2.582 5.204 1.00 57.00 117 ALA A C 1
ATOM 938 O O . ALA A 1 117 ? -25.558 1.500 4.827 1.00 57.00 117 ALA A O 1
#

Foldseek 3Di:
DDDDDDPPDCDDDDPLLVVVCVVCVVVFQVLAEAEDEQVNDDPVSQLVCVVRNYWYKYWHDPDPPQPVVVQVVDDDDDQQDKDWDADPVSCKIWIWGDHVHIIIMITSPDDPDDDDD

Solvent-accessible surface area (backbone atoms only — not comparable to full-atom values): 7119 Å² total; per-residue (Å²): 132,91,82,73,96,76,92,83,79,73,87,86,56,57,73,56,38,46,54,51,53,65,74,45,58,91,47,56,68,66,65,46,79,45,78,46,57,38,86,53,51,46,59,70,50,49,53,52,36,43,76,39,29,24,31,33,37,29,41,39,62,89,44,88,86,48,70,48,68,68,51,62,68,54,88,74,89,48,73,74,34,74,42,72,50,69,45,72,92,73,51,33,28,37,38,37,36,30,57,101,56,80,45,36,32,41,24,51,69,56,74,84,83,84,78,82,132

Secondary structure (DSSP, 8-state):
-------S--SSS-HHHHHHHHHTGGGTTS--EEEE-TTT--HHHHHHHHHTT-EEEEEE-S-TT--HHHHHHS---STT-EEEEEETTTTEEEEEEESSSEEEEEESSPPPPPPP-

Sequence (117 aa):
MYAGKDDRGLGAIGKTSQVVMDLVVELHNTNHHLYVDNFYTSPVLFLLLKERGILAAGTARPRKGYPYDQLKGTVQQKRADVAWLTEKDRKMTTLRWKDKKDVFFLSTIHPPPVVPA

pLDDT: mean 88.11, std 13.98, range [42.25, 97.81]

InterPro domains:
  IPR029526 PiggyBac transposable element-derived protein [PF13843] (14-111)

Nearest PDB structures (foldseek):
  6x68-assembly1_C  TM=8.175E-01  e=7.193E-07  Trichoplusia ni
  6r27-assembly1_B  TM=5.096E-01  e=2.621E+00  Agrobacterium fabrum str. C58
  5hsq-assembly1_A-2  TM=5.493E-01  e=4.413E+00  Agrobacterium fabrum str. C58
  6r27-assembly2_C  TM=4.984E-01  e=3.874E+00  Agrobacterium fabrum str. C58
  6r27-assembly1_A  TM=4.958E-01  e=3.874E+00  Agrobacterium fabrum str. C58

Radius of gyration: 15.4 Å; Cα contacts (8 Å, |Δi|>4): 183; chains: 1; bounding box: 51×32×37 Å

Mean predicted aligned error: 5.97 Å

Organism: Acropora cervicornis (NCBI:txid6130)

=== Feature glossary ===
The features interleaved in this record are:

— What the protein is —

Sequence gives the chain of amino acids in standard one-letter code (A=alanine, C=cysteine, …, Y=tyrosine), read N→C. It is the only feature that is directly encoded by the gene; all structural features are derived from the folded form of this sequence.

Database cross-references. InterPro integrates a dozen domain/family signature databases into unified entries with residue-range hits. GO terms attach function/process/location labels with evidence codes. CATH codes position the fold in a four-level structural taxonomy. Organism is the NCBI-taxonomy species name.

— Where its atoms are —

Atomic coordinates in PDBx/mmCIF format — the same representation the Protein Data Bank distributes. Each line of the _atom_site loop places one backbone atom in Cartesian space (units: ångströms, origin: arbitrary).

The six renders are orthographic views along the three Cartesian axes in both directions. Representation (cartoon, sticks, or surface) and color schem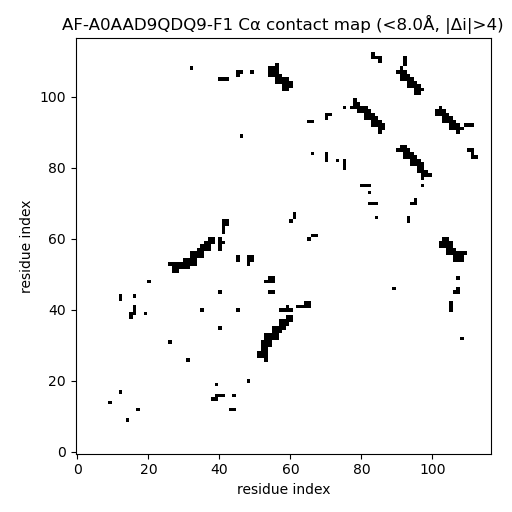e (sequence-rainbow or by-chain) vary across proteins so the training set covers all the common visualization conventions.

— Local backbone conformation —

Eight-state secondary structure (DSSP): H is the canonical α-helix, G the tighter 3₁₀-helix, I the wider π-helix; E/B are β-structure, T and S are turns and bends, and '-' is everything else. DSSP derives these from the pattern of main-chain N–H···O=C hydrogen bonds, not from the sequence.

P-SEA three-state annotation labels each residue as helix, strand, or coil based purely on the geometry of the Cα trace. It serves as a fallback when the full backbone (and thus DSSP) is unavailable.

The φ/ψ torsion pair specifies the backbone conformation at each residue. φ rotates about the N–Cα bond, ψ about the Cα–C bond. Steric clashes forbid most of the (φ, ψ) plane — the allowed regions (α-helix basin, β-sheet basin, left-handed helix) are the Ramachandran-allowed regions.

— Global shape and packing —

The geometric summary reports three shape descriptors. Rg (radius of gyration) measures how spread out the Cα atoms are about their centre of mass; compact globular proteins have small Rg, elongated or unfolded ones large. Cα contacts (<8 Å, |i−j|>4) count long-range residue pairs in spatial proximity — high for tightly packed folds, near zero for rods or random coil. The bounding-box extents give the protein's footprint along x, y, z in Å.

Solvent-accessible surface area (SASA) is the area in Å² traced out by the centre of a 1.4 Å probe sphere (a water molecule) rolled over the protein's van der Waals surface (Shrake–Rupley / Lee–Richards construction). Buried residues have near-zero SASA; fully exposed residues can exceed 200 Å². The total SASA scales roughly with the number of surface residues.

The contact map is a binary N×N matrix image: pixel (i, j) is dark where Cα_i and Cα_j are within 8 Å and |i−j|>4. Because the |i−j|>4 filter removes local helical contacts, off-diagonal stripes parallel to the main diagonal indicate parallel β-sheets; stripes perpendicular to it indicate antiparallel β-sheets. The Ramachandran plot scatters every residue's (φ, ψ) pair against the sterically allowed regions. The PAE heatmap renders the predicted-aligned-error matrix.

— Structural neighborhood —

3Di is Foldseek's structural alphabet. Each residue is assigned one of twenty discrete states based on how its Cα sits relative to its spatial (not sequential) neighbors. Aligning 3Di strings finds structural homologs roughly as well as full 3D superposition, but orders of magnitude faster.

Nearest PDB neighbors are the top structural matches found by Foldseek when searching this structure against the entire Protein Data Bank. Each hit reports a TM-score (0 to 1; >0.5 almost always implies the same fold) and an E-value. These are *structural* homologs — they may share no detectable sequence similarity.

— Confidence and disorder —

For AlphaFold models, the B-factor field carries pLDDT — the model's own estimate of local accuracy on a 0–100 scale. Regions with pLDDT<50 should be treated as essentially unmodeled; they often correspond to intrinsically disordered segments.

Crystallographic B-factors measure how much each atom's electron density is smeared out, in Å². They rise in mobile loops and surface residues and fall in the buried interior. In AlphaFold models this column is repurposed to hold pLDDT instead.

Predicted aligned error is AlphaFold's pairwise confidence. Unlike pLDDT (per-residue), PAE is per-residue-pair and captures whether two parts of the structure are correctly placed relative to each other. Units are ångströms of expected positional error.